Protein AF-A0A822LD34-F1 (afdb_monomer_lite)

Secondary structure (DSSP, 8-state):
--HHHHHHHTT--HHHHHHHHHTT---SPPHHHHHHHHHHHHHHTT-

Sequence (47 aa):
MSLVATTRKLGISFFEYVRDRISQLGNIPSLATIIREQSSLNHLACS

Radius of gyration: 12.19 Å; chains: 1; bounding box: 26×22×31 Å

pLDDT: mean 88.61, std 12.28, range [50.53, 97.44]

Structure (mmCIF, N/CA/C/O backbone):
data_AF-A0A822LD34-F1
#
_entry.id   AF-A0A822LD34-F1
#
loop_
_atom_site.group_PDB
_atom_site.id
_atom_site.type_symbol
_atom_site.label_atom_id
_atom_site.label_alt_id
_atom_site.label_comp_id
_atom_site.label_asym_id
_atom_site.label_entity_id
_atom_site.label_seq_id
_atom_site.pdbx_PDB_ins_code
_atom_site.Cartn_x
_atom_site.Cartn_y
_atom_site.Cartn_z
_atom_site.occupancy
_atom_site.B_iso_or_equiv
_atom_site.auth_seq_id
_atom_site.auth_comp_id
_atom_site.auth_asym_id
_atom_site.auth_atom_id
_atom_site.pdbx_PDB_model_num
ATOM 1 N N . MET A 1 1 ? -1.010 -14.719 -8.689 1.00 72.81 1 MET A N 1
ATOM 2 C CA . MET A 1 1 ? -0.337 -13.711 -7.833 1.00 72.81 1 MET A CA 1
ATOM 3 C C . MET A 1 1 ? -1.174 -13.494 -6.583 1.00 72.81 1 MET A C 1
ATOM 5 O O . MET A 1 1 ? -2.390 -13.504 -6.711 1.00 72.81 1 MET A O 1
ATOM 9 N N . SER A 1 2 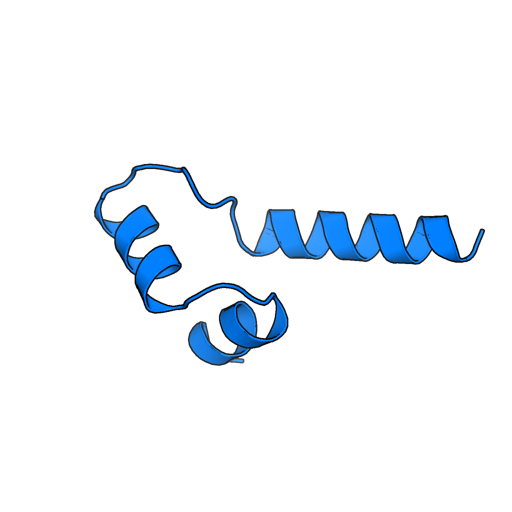? -0.562 -13.316 -5.407 1.00 94.25 2 SER A N 1
ATOM 10 C CA . SER A 1 2 ? -1.282 -12.975 -4.168 1.00 94.25 2 SER A CA 1
ATOM 11 C C . SER A 1 2 ? -1.159 -11.485 -3.852 1.00 94.25 2 SER A C 1
ATOM 13 O O . SER A 1 2 ? -0.183 -10.848 -4.246 1.00 94.25 2 SER A O 1
ATOM 15 N N . LEU A 1 3 ? -2.121 -10.940 -3.103 1.00 92.94 3 LEU A N 1
ATOM 16 C CA . LEU A 1 3 ? -2.105 -9.538 -2.682 1.00 92.94 3 LEU A CA 1
ATOM 17 C C . LEU A 1 3 ? -0.822 -9.191 -1.907 1.00 92.94 3 LEU A C 1
ATOM 19 O O . LEU A 1 3 ? -0.175 -8.203 -2.228 1.00 92.94 3 LEU A O 1
ATOM 23 N N . VAL A 1 4 ? -0.408 -10.060 -0.976 1.00 94.94 4 VAL A N 1
ATOM 24 C CA . VAL A 1 4 ? 0.847 -9.934 -0.209 1.00 94.94 4 VAL A CA 1
ATOM 25 C C . VAL A 1 4 ? 2.069 -9.858 -1.128 1.00 94.94 4 VAL A C 1
ATOM 27 O O . VAL A 1 4 ? 2.961 -9.039 -0.916 1.00 94.94 4 VAL A O 1
ATOM 30 N N . ALA A 1 5 ? 2.128 -10.706 -2.160 1.00 95.38 5 ALA A N 1
ATOM 31 C CA . ALA A 1 5 ? 3.240 -10.693 -3.105 1.00 95.38 5 ALA A CA 1
ATOM 32 C C . ALA A 1 5 ? 3.271 -9.386 -3.912 1.00 95.38 5 ALA A C 1
ATOM 34 O O . ALA A 1 5 ? 4.347 -8.833 -4.136 1.00 95.38 5 ALA A O 1
ATOM 35 N N . THR A 1 6 ? 2.106 -8.877 -4.317 1.00 94.00 6 THR A N 1
ATOM 36 C CA . THR A 1 6 ? 1.993 -7.612 -5.052 1.00 94.00 6 THR A CA 1
ATOM 37 C C . THR A 1 6 ? 2.391 -6.420 -4.185 1.00 94.00 6 THR A C 1
ATOM 39 O O . THR A 1 6 ? 3.221 -5.624 -4.614 1.00 94.00 6 THR A O 1
ATOM 42 N N . THR A 1 7 ? 1.877 -6.306 -2.956 1.00 94.69 7 THR A N 1
ATOM 43 C CA . THR A 1 7 ? 2.234 -5.198 -2.052 1.00 94.69 7 THR A CA 1
ATOM 44 C C . THR A 1 7 ? 3.727 -5.212 -1.736 1.00 94.69 7 THR A C 1
ATOM 46 O O . THR A 1 7 ? 4.373 -4.172 -1.804 1.00 94.69 7 THR A O 1
ATOM 49 N N . ARG A 1 8 ? 4.314 -6.397 -1.518 1.00 94.12 8 ARG A N 1
ATOM 50 C CA . ARG A 1 8 ? 5.753 -6.548 -1.263 1.00 94.12 8 ARG A CA 1
ATOM 51 C C . ARG A 1 8 ? 6.615 -6.151 -2.466 1.00 94.12 8 ARG A C 1
ATOM 53 O O . ARG A 1 8 ? 7.643 -5.516 -2.269 1.00 94.12 8 ARG A O 1
ATOM 60 N N . LYS A 1 9 ? 6.196 -6.474 -3.697 1.00 93.00 9 LYS A N 1
ATOM 61 C CA . LYS A 1 9 ? 6.871 -6.002 -4.924 1.00 93.00 9 LYS A CA 1
ATO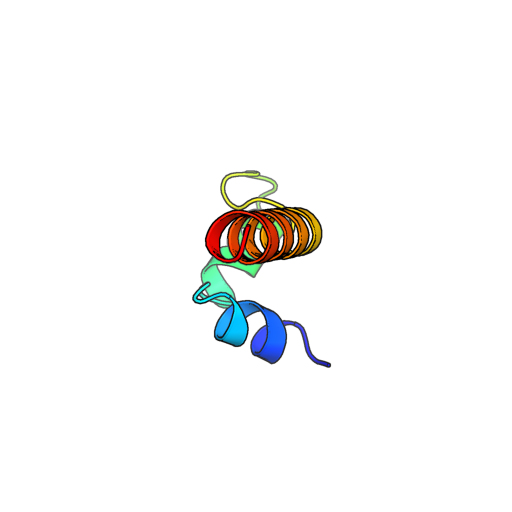M 62 C C . LYS A 1 9 ? 6.825 -4.482 -5.072 1.00 93.00 9 LYS A C 1
ATOM 64 O O . LYS A 1 9 ? 7.766 -3.905 -5.595 1.00 93.00 9 LYS A O 1
ATOM 69 N N . LEU A 1 10 ? 5.742 -3.856 -4.620 1.00 92.56 10 LEU A N 1
ATOM 70 C CA . LEU A 1 10 ? 5.541 -2.409 -4.696 1.00 92.56 10 LEU A CA 1
ATOM 71 C C . LEU A 1 10 ? 6.148 -1.648 -3.505 1.00 92.56 10 LEU A C 1
ATOM 73 O O . LEU A 1 10 ? 6.009 -0.433 -3.445 1.00 92.56 10 LEU A O 1
ATOM 77 N N . GLY A 1 11 ? 6.793 -2.338 -2.556 1.00 94.00 11 GLY A N 1
ATOM 78 C CA . GLY A 1 11 ? 7.355 -1.712 -1.354 1.00 94.00 11 GLY A CA 1
ATOM 79 C C . GLY A 1 11 ? 6.305 -1.254 -0.334 1.00 94.00 11 GLY A C 1
ATOM 80 O O . GLY A 1 11 ? 6.602 -0.430 0.522 1.00 94.00 11 GLY A O 1
ATOM 81 N N . ILE A 1 12 ? 5.081 -1.782 -0.410 1.00 95.25 12 ILE A N 1
ATOM 82 C CA . ILE A 1 12 ? 3.955 -1.415 0.456 1.00 95.25 12 ILE A CA 1
ATOM 83 C C . ILE A 1 12 ? 3.763 -2.492 1.526 1.00 95.25 12 I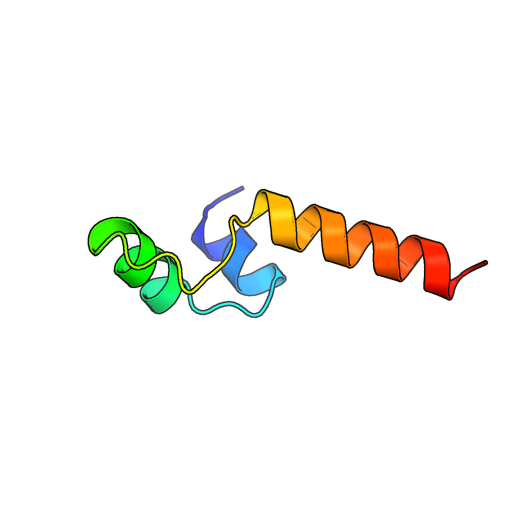LE A C 1
ATOM 85 O O . ILE A 1 12 ? 3.732 -3.694 1.228 1.00 95.25 12 ILE A O 1
ATOM 89 N N . SER A 1 13 ? 3.557 -2.074 2.776 1.00 96.12 13 SER A N 1
ATOM 90 C CA . SER A 1 13 ? 3.146 -2.985 3.843 1.00 96.12 13 SER A CA 1
ATOM 91 C C . SER A 1 13 ? 1.760 -3.559 3.554 1.00 96.12 13 SER A C 1
ATOM 93 O O . SER A 1 13 ? 0.773 -2.835 3.417 1.00 96.12 13 SER A O 1
ATOM 95 N N . PHE A 1 14 ? 1.667 -4.889 3.502 1.00 9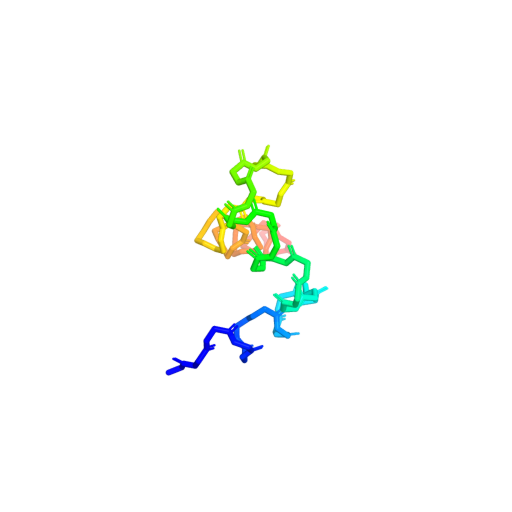6.81 14 PHE A N 1
ATOM 96 C CA . PHE A 1 14 ? 0.394 -5.582 3.299 1.00 96.81 14 PHE A CA 1
ATOM 97 C C . PHE A 1 14 ? -0.644 -5.203 4.366 1.00 96.81 14 PHE A C 1
ATOM 99 O O . PHE A 1 14 ? -1.799 -4.940 4.041 1.00 96.81 14 PHE A O 1
ATOM 106 N N . PHE A 1 15 ? -0.230 -5.146 5.634 1.00 96.50 15 PHE A N 1
ATOM 107 C CA . PHE A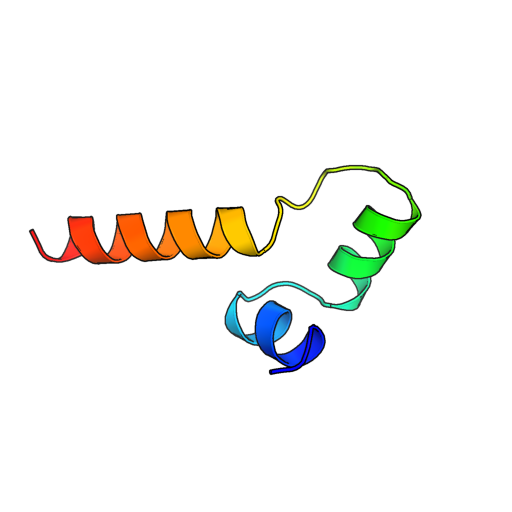 1 15 ? -1.134 -4.849 6.744 1.00 96.50 15 PHE A CA 1
ATOM 108 C C . PHE A 1 15 ? -1.667 -3.419 6.692 1.00 96.50 15 PHE A C 1
ATOM 110 O O . PHE A 1 15 ? -2.852 -3.212 6.944 1.00 96.50 15 PHE A O 1
ATOM 117 N N . GLU A 1 16 ? -0.830 -2.442 6.336 1.00 96.62 16 GLU A N 1
ATOM 118 C CA . GLU A 1 16 ? -1.277 -1.051 6.193 1.00 96.62 16 GLU A CA 1
ATOM 119 C C . GLU A 1 16 ? -2.237 -0.899 5.018 1.00 96.62 16 GLU A C 1
ATOM 121 O O . GLU A 1 16 ? -3.281 -0.269 5.167 1.00 96.62 16 GLU A O 1
ATOM 126 N N . TYR A 1 17 ? -1.948 -1.559 3.892 1.00 96.88 17 TYR A N 1
ATOM 127 C CA . TYR A 1 17 ? -2.839 -1.573 2.734 1.00 96.88 17 TYR A CA 1
ATOM 128 C C . TYR A 1 17 ? -4.217 -2.159 3.067 1.00 96.88 17 TYR A C 1
ATOM 130 O O . TYR A 1 17 ? -5.247 -1.586 2.714 1.00 96.88 17 TYR A O 1
ATOM 138 N N . VAL A 1 18 ? -4.255 -3.296 3.765 1.00 96.31 18 VAL A N 1
ATOM 139 C CA . VAL A 1 18 ? -5.519 -3.931 4.160 1.00 96.31 18 VAL A CA 1
ATOM 140 C C . VAL A 1 18 ? -6.269 -3.077 5.181 1.00 96.31 18 VAL A C 1
ATOM 142 O O . VAL A 1 18 ? -7.475 -2.888 5.032 1.00 96.31 18 VAL A O 1
ATOM 145 N N . ARG A 1 19 ? -5.574 -2.518 6.181 1.00 96.88 19 ARG A N 1
ATOM 146 C CA . ARG A 1 19 ? -6.174 -1.616 7.175 1.00 96.88 19 ARG A CA 1
ATOM 147 C C . ARG A 1 19 ? -6.821 -0.407 6.504 1.00 96.88 19 ARG A C 1
ATOM 149 O O . ARG A 1 19 ? -7.973 -0.111 6.793 1.00 96.88 19 ARG A O 1
ATOM 156 N N . ASP A 1 20 ? -6.113 0.239 5.581 1.00 97.06 20 ASP A N 1
ATOM 157 C CA . ASP A 1 20 ? -6.619 1.386 4.824 1.00 97.06 20 ASP A CA 1
ATOM 158 C C . ASP A 1 20 ? -7.912 1.055 4.062 1.00 97.06 20 ASP A C 1
ATOM 160 O O . ASP A 1 20 ? -8.868 1.830 4.097 1.00 97.06 20 ASP A O 1
ATOM 164 N N . ARG A 1 21 ? -7.975 -0.131 3.437 1.00 95.81 21 ARG A N 1
ATOM 165 C CA . ARG A 1 21 ? -9.159 -0.595 2.696 1.00 95.81 21 ARG A CA 1
ATOM 166 C C . ARG A 1 21 ? -10.338 -0.939 3.594 1.00 95.81 21 ARG A C 1
ATOM 168 O O . ARG A 1 21 ? -11.461 -0.578 3.257 1.00 95.81 21 ARG A O 1
ATOM 175 N N . ILE A 1 22 ? -10.099 -1.613 4.717 1.00 97.06 22 ILE A N 1
ATOM 176 C CA . ILE A 1 22 ? -11.161 -1.970 5.670 1.00 97.06 22 ILE A CA 1
ATOM 177 C C . ILE A 1 22 ? -11.735 -0.711 6.323 1.00 97.06 22 ILE A C 1
ATOM 179 O O . ILE A 1 22 ? -12.949 -0.584 6.454 1.00 97.06 22 ILE A O 1
ATOM 183 N N . SER A 1 23 ? -10.872 0.234 6.692 1.00 97.44 23 SER A N 1
ATOM 184 C CA . SER A 1 23 ? -11.270 1.505 7.298 1.00 97.44 23 SER A CA 1
ATOM 185 C C . SER A 1 23 ? -11.733 2.556 6.282 1.00 97.44 23 SER A C 1
ATOM 187 O O . SER A 1 23 ? -12.113 3.645 6.696 1.00 97.44 23 SER A O 1
ATOM 189 N N . GLN A 1 24 ? -11.704 2.247 4.979 1.00 94.25 24 GLN A N 1
ATOM 190 C CA . GLN A 1 24 ? -12.092 3.144 3.880 1.00 94.25 24 GLN A CA 1
ATOM 191 C C . GLN A 1 24 ? -11.403 4.520 3.930 1.00 94.25 24 GLN A C 1
ATOM 193 O O . GLN A 1 24 ? -11.987 5.527 3.541 1.00 94.25 24 GLN A O 1
ATOM 198 N N . LEU A 1 25 ? -10.155 4.566 4.408 1.00 94.94 25 LEU A N 1
ATOM 199 C CA . LEU A 1 25 ? -9.429 5.826 4.598 1.00 94.94 25 LEU A CA 1
ATOM 200 C C . LEU A 1 25 ? -8.984 6.428 3.261 1.00 94.94 25 LEU A C 1
ATOM 202 O O . LEU A 1 25 ? -9.022 7.641 3.089 1.00 94.94 25 LEU A O 1
ATOM 206 N N . GLY A 1 26 ? -8.568 5.579 2.314 1.00 92.69 26 GLY A N 1
ATOM 207 C CA . GLY A 1 26 ? -8.119 6.020 0.994 1.00 92.69 26 GLY A CA 1
ATOM 208 C C . GLY A 1 26 ? -6.747 6.699 0.996 1.00 92.69 26 GLY A C 1
ATOM 209 O O . GLY A 1 26 ? -6.420 7.382 0.029 1.00 92.69 26 GLY A O 1
ATOM 210 N N . ASN A 1 27 ? -5.931 6.501 2.037 1.00 94.81 27 ASN A N 1
ATOM 211 C CA . ASN A 1 27 ? -4.586 7.076 2.120 1.00 94.81 27 ASN A CA 1
ATOM 212 C C . ASN A 1 27 ? -3.631 6.401 1.135 1.00 94.81 27 ASN A C 1
ATOM 214 O O . ASN A 1 27 ? -2.741 7.046 0.584 1.00 94.81 27 ASN A O 1
ATOM 218 N N . ILE A 1 28 ? -3.797 5.091 0.923 1.00 95.12 28 ILE A N 1
ATOM 219 C CA . ILE A 1 28 ? -2.962 4.335 -0.011 1.00 95.12 28 ILE A CA 1
ATOM 220 C C . ILE A 1 28 ? -3.708 4.206 -1.347 1.00 95.12 28 ILE A C 1
ATOM 222 O O . ILE A 1 28 ? -4.798 3.613 -1.375 1.00 95.12 28 ILE A O 1
ATOM 226 N N . PRO A 1 29 ? -3.138 4.683 -2.474 1.00 94.75 29 PRO A N 1
ATOM 227 C CA . PRO A 1 29 ? -3.750 4.541 -3.792 1.00 94.75 29 PRO A CA 1
ATOM 228 C C . PRO A 1 29 ? -4.024 3.076 -4.147 1.00 94.75 29 PRO A C 1
ATOM 230 O O . PRO A 1 29 ? -3.489 2.140 -3.545 1.00 94.75 29 PRO A O 1
ATOM 233 N N . SER A 1 30 ? -4.884 2.839 -5.138 1.00 93.81 30 SER A N 1
ATOM 234 C CA . SER A 1 30 ? -5.117 1.473 -5.616 1.00 93.81 30 SER A CA 1
ATOM 235 C C . SER A 1 30 ? -3.817 0.864 -6.152 1.00 93.81 30 SER A C 1
ATOM 237 O O . SER A 1 30 ? -3.032 1.554 -6.800 1.00 93.81 30 SER A O 1
ATOM 239 N N . LEU A 1 31 ? -3.593 -0.440 -5.938 1.00 93.31 31 LEU A N 1
ATOM 240 C CA . LEU A 1 31 ? -2.392 -1.094 -6.480 1.00 93.31 31 LEU A CA 1
ATOM 241 C C . LEU A 1 31 ? -2.306 -0.943 -8.005 1.00 9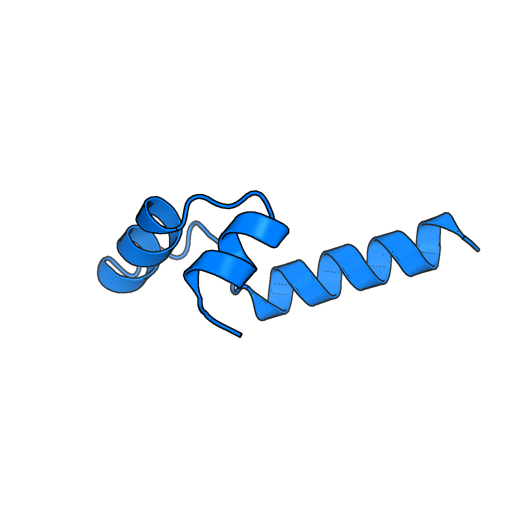3.31 31 LEU A C 1
ATOM 243 O O . LEU A 1 31 ? -1.213 -0.816 -8.542 1.00 93.31 31 LEU A O 1
ATOM 247 N N . ALA A 1 32 ? -3.448 -0.904 -8.699 1.00 92.00 32 ALA A N 1
ATOM 248 C CA . ALA A 1 32 ? -3.505 -0.667 -10.138 1.00 92.00 32 ALA A CA 1
ATOM 249 C C . ALA A 1 32 ? -2.993 0.730 -10.525 1.00 92.00 32 ALA A C 1
ATOM 251 O O . ALA A 1 32 ? -2.276 0.861 -11.515 1.00 92.00 32 ALA A O 1
ATOM 252 N N . THR A 1 33 ? -3.328 1.756 -9.738 1.00 93.38 33 THR A N 1
ATOM 253 C CA . THR A 1 33 ? -2.824 3.125 -9.920 1.00 93.38 33 THR A CA 1
ATOM 254 C C . THR A 1 33 ? -1.306 3.154 -9.777 1.00 93.38 33 THR A C 1
ATOM 256 O O . THR A 1 33 ? -0.617 3.591 -10.690 1.00 93.38 33 THR A O 1
ATOM 259 N N . ILE A 1 34 ? -0.786 2.570 -8.696 1.00 92.81 34 ILE A N 1
ATOM 260 C CA . ILE A 1 34 ? 0.654 2.556 -8.398 1.00 92.81 34 ILE A CA 1
ATOM 261 C C . ILE A 1 34 ? 1.437 1.802 -9.483 1.00 92.81 34 ILE A C 1
ATOM 263 O O . ILE A 1 34 ? 2.495 2.249 -9.919 1.00 92.81 34 ILE A O 1
ATOM 267 N N . ILE A 1 35 ? 0.912 0.666 -9.958 1.00 91.75 35 ILE A N 1
ATOM 268 C CA . ILE A 1 35 ? 1.525 -0.102 -11.053 1.00 91.75 35 ILE A CA 1
ATOM 269 C C . ILE A 1 35 ? 1.585 0.732 -12.339 1.00 91.75 35 ILE A C 1
ATOM 271 O O . ILE A 1 35 ? 2.611 0.731 -13.020 1.00 91.75 35 ILE A O 1
ATOM 275 N N . ARG A 1 36 ? 0.505 1.447 -12.679 1.00 91.44 36 ARG A N 1
ATOM 276 C CA . ARG A 1 36 ? 0.466 2.318 -13.863 1.00 91.44 36 ARG A CA 1
ATOM 277 C C . ARG A 1 36 ? 1.465 3.465 -13.754 1.00 91.44 36 ARG A C 1
ATOM 279 O O . ARG A 1 36 ? 2.186 3.716 -14.715 1.00 91.44 36 ARG A O 1
ATOM 286 N N . GLU A 1 37 ? 1.541 4.111 -12.596 1.00 89.12 37 GLU A N 1
ATOM 287 C CA . GLU A 1 37 ? 2.488 5.198 -12.335 1.00 89.12 37 GLU A CA 1
ATOM 288 C C . GLU A 1 37 ? 3.934 4.718 -12.475 1.00 89.12 37 GLU A C 1
ATOM 290 O O . GLU A 1 37 ? 4.678 5.278 -13.279 1.00 89.12 37 GLU A O 1
ATOM 295 N N . GLN A 1 38 ? 4.318 3.624 -11.807 1.00 87.50 38 GLN A N 1
ATOM 296 C CA . GLN A 1 38 ? 5.671 3.067 -11.942 1.00 87.50 38 GLN A CA 1
ATOM 297 C C . GLN A 1 38 ? 5.996 2.653 -13.381 1.00 87.50 38 GLN A C 1
ATOM 299 O O . GLN A 1 38 ? 7.104 2.892 -13.858 1.00 87.50 38 GLN A O 1
ATOM 304 N N . SER A 1 39 ? 5.033 2.073 -14.103 1.00 84.44 39 SER A N 1
ATOM 305 C CA . SER A 1 39 ? 5.231 1.715 -15.509 1.00 84.44 39 SER A CA 1
ATOM 306 C C . SER A 1 39 ? 5.433 2.945 -16.395 1.00 84.44 39 SER A C 1
ATOM 308 O O . SER A 1 39 ? 6.257 2.898 -17.306 1.00 84.44 39 SER A O 1
ATOM 310 N N . SER A 1 40 ? 4.701 4.035 -16.146 1.00 80.88 40 SER A N 1
ATOM 311 C CA . SER A 1 40 ? 4.877 5.287 -16.888 1.00 80.88 40 SER A CA 1
ATOM 312 C C . SER A 1 40 ? 6.235 5.931 -16.603 1.00 80.88 40 SER A C 1
ATOM 314 O O . SER A 1 40 ? 6.916 6.343 -17.536 1.00 80.88 40 SER A O 1
ATOM 316 N N . LEU A 1 41 ? 6.681 5.924 -15.342 1.00 75.94 41 LEU A N 1
ATOM 317 C CA . LEU A 1 41 ? 7.993 6.434 -14.945 1.00 75.94 41 LEU A CA 1
ATOM 318 C C . LEU A 1 41 ? 9.132 5.635 -15.586 1.00 75.94 41 LEU A C 1
ATOM 320 O O . LEU A 1 41 ? 10.057 6.231 -16.130 1.00 75.94 41 LEU A O 1
ATOM 324 N N . ASN A 1 42 ? 9.040 4.303 -15.601 1.00 72.25 42 ASN A N 1
ATOM 325 C CA . ASN A 1 42 ? 10.034 3.466 -16.277 1.00 72.25 42 ASN A CA 1
ATOM 326 C C . ASN A 1 42 ? 10.075 3.697 -17.793 1.00 72.25 42 ASN A C 1
ATOM 328 O O . ASN A 1 42 ? 11.141 3.596 -18.388 1.00 72.25 42 ASN A O 1
ATOM 332 N N . HIS A 1 43 ? 8.940 4.004 -18.423 1.00 64.94 43 HIS A N 1
ATOM 333 C CA . HIS A 1 43 ? 8.910 4.314 -19.851 1.00 64.94 43 HIS A CA 1
ATOM 334 C C . HIS A 1 43 ? 9.556 5.675 -20.160 1.00 64.94 43 HIS A C 1
ATOM 336 O O . HIS A 1 43 ? 10.214 5.819 -21.184 1.00 64.94 43 HIS A O 1
ATOM 342 N N . LEU A 1 44 ? 9.391 6.664 -19.277 1.00 61.28 44 LEU A N 1
ATOM 343 C CA . LEU A 1 44 ? 9.963 8.009 -19.430 1.00 61.28 44 LEU A CA 1
ATOM 344 C C . LEU A 1 44 ? 11.455 8.073 -19.064 1.00 61.28 44 LEU A C 1
ATOM 346 O O . LEU A 1 44 ? 12.186 8.901 -19.591 1.00 61.28 44 LEU A O 1
ATOM 350 N N . ALA A 1 45 ? 11.932 7.204 -18.171 1.00 58.56 45 ALA A N 1
ATOM 351 C CA . ALA A 1 45 ? 13.344 7.151 -17.786 1.00 58.56 45 ALA A CA 1
ATOM 352 C C . ALA A 1 45 ? 14.260 6.557 -18.878 1.00 58.56 45 ALA A C 1
ATOM 354 O O . ALA A 1 45 ? 15.480 6.666 -18.778 1.00 58.56 45 ALA A O 1
ATOM 355 N N . CYS A 1 46 ? 13.687 5.917 -19.901 1.00 52.81 46 CYS A N 1
ATOM 356 C CA . CYS A 1 46 ? 14.416 5.321 -21.023 1.00 52.81 46 CYS A CA 1
ATOM 357 C C . CYS A 1 46 ? 14.155 6.020 -22.370 1.00 52.81 46 CYS A C 1
ATOM 359 O O . CYS A 1 46 ? 14.539 5.469 -23.402 1.00 52.81 46 CYS A O 1
ATOM 361 N N . SER A 1 47 ? 13.502 7.189 -22.369 1.00 50.53 47 SER A N 1
ATOM 362 C CA . SER A 1 47 ? 13.246 8.003 -23.569 1.00 50.53 47 SER A CA 1
ATOM 363 C C . SER A 1 47 ? 14.213 9.168 -23.701 1.00 50.53 47 SER A C 1
ATOM 365 O O . SER A 1 47 ? 14.400 9.857 -22.673 1.00 50.53 47 SER A O 1
#

Organism: NCBI:txid1160280

Foldseek 3Di:
DDLCVLCVVLVHDSVVVVVCVVVVVCPDPDSVVSVVVVVVVVVVVVD